Protein AF-A0A352FQX0-F1 (afdb_monomer_lite)

Foldseek 3Di:
DLVLLVVLLVVQVVPDPDAPVSNVVSVVLNVVLVCCVPPNDLLSLLVSLLVLLVVLCVVLVVLQVVADVVQQSWDDDDRDIDHNVNSVSSNVSSVVSNVVSVPRDDPPPPPDDD

Secondary structure (DSSP, 8-state):
-HHHHHHHHHHHHHH--S-HHHHHHHHHHHHHHHHHHHH--HHHHHHHHHHHHHHHHHHHHHHHHHSBGGGTTBEEETTEEE-HHHHHHHHHHHHHHHHHHHH-----------

Structure (mmCIF, N/CA/C/O backbone):
data_AF-A0A352FQX0-F1
#
_entry.id   AF-A0A352FQX0-F1
#
loop_
_atom_site.group_PDB
_atom_site.id
_atom_site.type_symbol
_atom_site.label_atom_id
_atom_site.label_alt_id
_atom_site.label_comp_id
_atom_site.label_asym_id
_atom_site.label_entity_id
_atom_site.label_seq_id
_atom_site.pdbx_PDB_ins_code
_atom_site.Cartn_x
_atom_site.Cartn_y
_atom_site.Cartn_z
_atom_site.occupancy
_atom_site.B_iso_or_equiv
_atom_site.auth_seq_id
_atom_site.auth_comp_id
_atom_site.auth_asym_id
_atom_site.auth_atom_id
_atom_site.pdbx_PDB_model_num
ATOM 1 N N . MET A 1 1 ? -9.653 8.721 8.689 1.00 54.50 1 MET A N 1
ATOM 2 C CA . MET A 1 1 ? -9.312 7.348 8.237 1.00 54.50 1 MET A CA 1
ATOM 3 C C . MET A 1 1 ? -10.083 6.971 6.991 1.00 54.50 1 MET A C 1
ATOM 5 O O . MET A 1 1 ? -9.436 6.790 5.974 1.00 54.50 1 MET A O 1
ATOM 9 N N . LEU A 1 2 ? -11.421 6.957 7.033 1.00 52.72 2 LEU A N 1
ATOM 10 C CA . LEU A 1 2 ? -12.248 6.811 5.829 1.00 52.72 2 LEU A CA 1
ATOM 11 C C . LEU A 1 2 ? -11.893 7.858 4.757 1.00 52.72 2 LEU A C 1
ATOM 13 O O . LEU A 1 2 ? -11.749 7.506 3.600 1.00 52.72 2 LEU A O 1
ATOM 17 N N . GLU A 1 3 ? -11.636 9.109 5.154 1.00 54.50 3 GLU A N 1
ATOM 18 C CA . GLU A 1 3 ? -11.226 10.181 4.229 1.00 54.50 3 GLU A CA 1
ATOM 19 C C . GLU A 1 3 ? -9.839 9.982 3.603 1.00 54.50 3 GLU A C 1
ATOM 21 O O . GLU A 1 3 ? -9.665 10.289 2.436 1.00 54.50 3 GLU A O 1
ATOM 26 N N . LEU A 1 4 ? -8.867 9.418 4.334 1.00 54.66 4 LEU A N 1
ATOM 27 C CA . LEU A 1 4 ? -7.534 9.098 3.792 1.00 54.66 4 LEU A CA 1
ATOM 28 C C . LEU A 1 4 ? -7.604 7.944 2.787 1.00 54.66 4 LEU A C 1
ATOM 30 O O . LEU A 1 4 ? -6.844 7.920 1.826 1.00 54.66 4 LEU A O 1
ATOM 34 N N . PHE A 1 5 ? -8.524 7.004 3.013 1.00 56.75 5 PHE A N 1
ATOM 35 C CA . PHE A 1 5 ? -8.741 5.870 2.125 1.00 56.75 5 PHE A CA 1
ATOM 36 C C . PHE A 1 5 ? -9.592 6.226 0.907 1.00 56.75 5 PHE A C 1
ATOM 38 O O . PHE A 1 5 ? -9.285 5.810 -0.196 1.00 56.75 5 PHE A O 1
ATOM 45 N N . LEU A 1 6 ? -10.631 7.044 1.080 1.00 55.66 6 LEU A N 1
ATOM 46 C CA . LEU A 1 6 ? -11.385 7.610 -0.036 1.00 55.66 6 LEU A CA 1
ATOM 47 C C . LEU A 1 6 ? -10.494 8.522 -0.875 1.00 55.66 6 LEU A C 1
ATOM 49 O O . LEU A 1 6 ? -10.510 8.407 -2.092 1.00 55.66 6 LEU A O 1
ATOM 53 N N . ALA A 1 7 ? -9.675 9.373 -0.250 1.00 52.47 7 ALA A N 1
ATOM 54 C CA . ALA A 1 7 ? -8.710 10.195 -0.967 1.00 52.47 7 ALA A CA 1
ATOM 55 C C . ALA A 1 7 ? -7.673 9.337 -1.705 1.00 52.47 7 ALA A C 1
ATOM 57 O O . ALA A 1 7 ? -7.361 9.657 -2.844 1.00 52.47 7 ALA A O 1
ATOM 58 N N . SER A 1 8 ? -7.187 8.229 -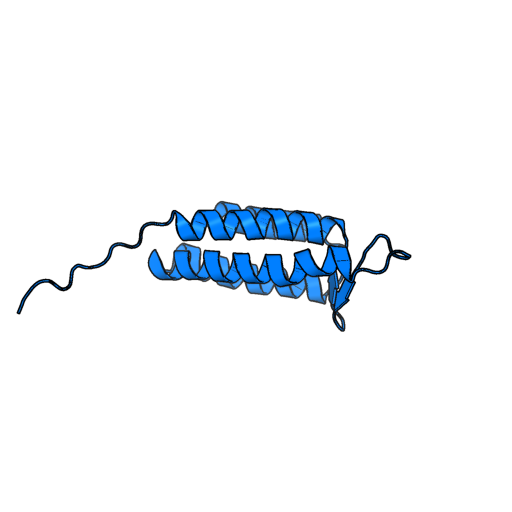1.128 1.00 53.44 8 SER A N 1
ATOM 59 C CA . SER A 1 8 ? -6.268 7.330 -1.839 1.00 53.44 8 SER A CA 1
ATOM 60 C C . SER A 1 8 ? -6.946 6.583 -2.986 1.00 53.44 8 SER A C 1
ATOM 62 O O . SER A 1 8 ? -6.418 6.594 -4.092 1.00 53.44 8 SER A O 1
ATOM 64 N N . SER A 1 9 ? -8.139 6.018 -2.777 1.00 56.06 9 SER A N 1
ATOM 65 C CA . SER A 1 9 ? -8.924 5.384 -3.840 1.00 56.06 9 SER A CA 1
ATOM 66 C C . SER A 1 9 ? -9.256 6.375 -4.959 1.00 56.06 9 SER A C 1
ATOM 68 O O . SER A 1 9 ? -9.157 6.022 -6.124 1.00 56.06 9 SER A O 1
ATOM 70 N N . VAL A 1 10 ? -9.589 7.628 -4.639 1.00 52.88 10 VAL A N 1
ATOM 71 C CA . VAL A 1 10 ? -9.870 8.676 -5.634 1.00 52.88 10 VAL A CA 1
ATOM 72 C C . VAL A 1 10 ? -8.599 9.126 -6.355 1.00 52.88 10 VAL A C 1
ATOM 74 O O . VAL A 1 10 ? -8.629 9.247 -7.572 1.00 52.88 10 VAL A O 1
ATOM 77 N N . VAL A 1 11 ? -7.473 9.321 -5.661 1.00 53.72 11 VAL A N 1
ATOM 78 C CA . VAL A 1 11 ? -6.185 9.679 -6.291 1.00 53.72 11 VAL A CA 1
ATOM 79 C C . VAL A 1 11 ? -5.710 8.571 -7.236 1.00 53.72 11 VAL A C 1
ATOM 81 O O . VAL A 1 11 ? -5.218 8.866 -8.321 1.00 53.72 11 VAL A O 1
ATOM 84 N N . LEU A 1 12 ? -5.935 7.307 -6.876 1.00 53.25 12 LEU A N 1
ATOM 85 C CA . LEU A 1 12 ? -5.579 6.151 -7.698 1.00 53.25 12 LEU A CA 1
ATOM 86 C C . LEU A 1 12 ? -6.548 5.952 -8.871 1.00 53.25 12 LEU A C 1
ATOM 88 O O . LEU A 1 12 ? -6.109 5.625 -9.964 1.00 53.25 12 LEU A O 1
ATOM 92 N N . ILE A 1 13 ? -7.844 6.231 -8.704 1.00 52.50 13 ILE A N 1
ATOM 93 C CA . ILE A 1 13 ? -8.820 6.208 -9.809 1.00 52.50 13 ILE A CA 1
ATOM 94 C 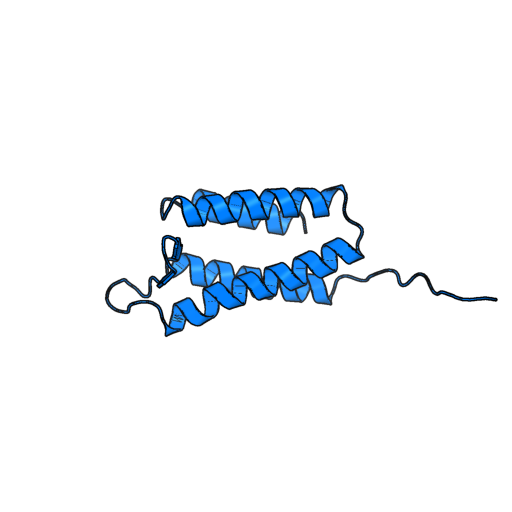C . ILE A 1 13 ? -8.585 7.365 -10.793 1.00 52.50 13 ILE A C 1
ATOM 96 O O . ILE A 1 13 ? -8.727 7.177 -11.997 1.00 52.50 13 ILE A O 1
ATOM 100 N N . VAL A 1 14 ? -8.217 8.553 -10.304 1.00 51.50 14 VAL A N 1
ATOM 101 C CA . VAL A 1 14 ? -7.967 9.737 -11.145 1.00 51.50 14 VAL A CA 1
ATOM 102 C C . VAL A 1 14 ? -6.602 9.658 -11.845 1.00 51.50 14 VAL A C 1
ATOM 104 O O . VAL A 1 14 ? -6.456 10.206 -12.934 1.00 51.50 14 VAL A O 1
ATOM 107 N N . GLY A 1 15 ? -5.626 8.941 -11.273 1.00 48.34 15 GLY A N 1
ATOM 108 C CA . GLY A 1 15 ? -4.343 8.636 -11.920 1.00 48.34 15 GLY A CA 1
ATOM 109 C C . GLY A 1 15 ? -4.373 7.448 -12.895 1.00 48.34 15 GLY A C 1
ATOM 110 O O . GLY A 1 15 ? -3.533 7.377 -13.791 1.00 48.34 15 GLY A O 1
ATOM 111 N N . ALA A 1 16 ? -5.330 6.519 -12.769 1.00 44.84 16 ALA A N 1
ATOM 112 C CA . ALA A 1 16 ? -5.267 5.229 -13.454 1.00 44.84 16 ALA A CA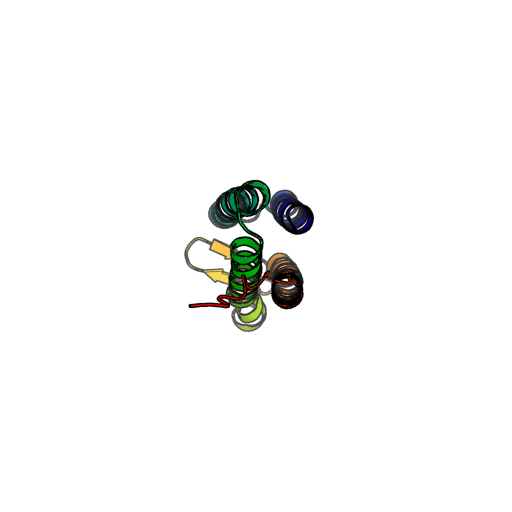 1
ATOM 113 C C . ALA A 1 16 ? -6.003 5.173 -14.806 1.00 44.84 16 ALA A C 1
ATOM 115 O O . ALA A 1 16 ? -7.169 4.789 -14.914 1.00 44.84 16 ALA A O 1
ATOM 116 N N . HIS A 1 17 ? -5.242 5.412 -15.870 1.00 53.16 17 HIS A N 1
ATOM 117 C CA . HIS A 1 17 ? -5.425 4.753 -17.172 1.00 53.16 17 HIS A CA 1
ATOM 118 C C . HIS A 1 17 ? -4.390 3.629 -17.383 1.00 53.16 17 HIS A C 1
ATOM 120 O O . HIS A 1 17 ? -4.016 3.343 -18.514 1.00 53.16 17 HIS A O 1
ATOM 126 N N . VAL A 1 18 ? -3.882 3.023 -16.304 1.00 61.00 18 VAL A N 1
ATOM 127 C CA . VAL A 1 18 ? -2.699 2.148 -16.371 1.00 61.00 18 VAL A CA 1
ATOM 128 C C . VAL A 1 18 ? -3.066 0.723 -16.776 1.00 61.00 18 VAL A C 1
ATOM 130 O O . VAL A 1 18 ? -2.612 0.242 -17.807 1.00 61.00 18 VAL A O 1
ATOM 133 N N . ASP A 1 19 ? -3.918 0.042 -16.002 1.00 74.56 19 ASP A N 1
ATOM 134 C CA . ASP A 1 19 ? -4.296 -1.344 -16.289 1.00 74.56 19 ASP A CA 1
ATOM 135 C C . ASP A 1 19 ? -5.549 -1.781 -15.492 1.00 74.56 19 ASP A C 1
ATOM 137 O O . ASP A 1 19 ? -5.831 -1.305 -14.387 1.00 74.56 19 ASP A O 1
ATOM 141 N N . ARG A 1 20 ? -6.333 -2.699 -16.075 1.00 81.19 20 ARG A N 1
ATOM 142 C CA . ARG A 1 20 ? -7.592 -3.221 -15.514 1.00 81.19 20 ARG A CA 1
ATOM 143 C C . ARG A 1 20 ? -7.403 -3.900 -14.153 1.00 81.19 20 ARG A C 1
ATOM 145 O O . ARG A 1 20 ? -8.303 -3.821 -13.315 1.00 81.19 20 ARG A O 1
ATOM 152 N N . TYR A 1 21 ? -6.285 -4.588 -13.940 1.00 82.88 21 TYR A N 1
ATOM 153 C CA . TYR A 1 21 ? -6.002 -5.343 -12.722 1.00 82.88 21 TYR A CA 1
ATOM 154 C C . TYR A 1 21 ? -5.597 -4.427 -11.570 1.00 82.88 21 TYR A C 1
ATOM 156 O O . TYR A 1 21 ? -6.111 -4.601 -10.463 1.00 82.88 21 TYR A O 1
ATOM 164 N N . HIS A 1 22 ? -4.773 -3.409 -11.830 1.00 80.56 22 HIS A N 1
ATOM 165 C CA . HIS A 1 22 ? -4.454 -2.370 -10.852 1.00 80.56 22 HIS A CA 1
ATOM 166 C C . HIS A 1 22 ? -5.720 -1.621 -10.395 1.00 80.56 22 HIS A C 1
ATOM 168 O O . HIS A 1 22 ? -5.963 -1.453 -9.198 1.00 80.56 22 HIS A O 1
ATOM 174 N N . PHE A 1 23 ? -6.598 -1.252 -11.336 1.00 79.69 23 PHE A N 1
ATOM 175 C CA . PHE A 1 23 ? -7.889 -0.635 -11.013 1.00 79.69 23 PHE A CA 1
ATOM 176 C C . PHE A 1 23 ? -8.775 -1.549 -10.153 1.00 79.69 23 PHE A C 1
ATOM 178 O O . PHE A 1 23 ? -9.334 -1.115 -9.144 1.00 79.69 23 PHE A O 1
ATOM 185 N N . LEU A 1 24 ? -8.893 -2.829 -10.528 1.00 82.62 24 LEU A N 1
ATOM 186 C CA . LEU A 1 24 ? -9.713 -3.787 -9.789 1.00 82.62 24 LEU A CA 1
ATOM 187 C C . LEU A 1 24 ? -9.206 -3.982 -8.357 1.00 82.62 24 LEU A C 1
ATOM 189 O O . LEU A 1 24 ? -10.020 -4.052 -7.434 1.00 82.62 24 LEU A O 1
ATOM 193 N N . PHE A 1 25 ? -7.884 -4.030 -8.168 1.00 83.88 25 PHE A N 1
ATOM 194 C CA . PHE A 1 25 ? -7.275 -4.100 -6.844 1.00 83.88 25 PHE A CA 1
ATOM 195 C C . PHE A 1 25 ? -7.745 -2.935 -5.967 1.00 83.88 25 PHE A C 1
ATOM 197 O O . PHE A 1 25 ? -8.275 -3.175 -4.882 1.00 83.88 25 PHE A O 1
ATOM 204 N N . HIS A 1 26 ? -7.673 -1.695 -6.462 1.00 81.19 26 HIS A N 1
ATOM 205 C CA . HIS A 1 26 ? -8.121 -0.518 -5.705 1.00 81.19 26 HIS A CA 1
ATOM 206 C C . HIS A 1 26 ? -9.607 -0.506 -5.403 1.00 81.19 26 HIS A C 1
ATOM 208 O O . HIS A 1 26 ? -9.991 -0.141 -4.293 1.00 81.19 26 HIS A O 1
ATOM 214 N N . VAL A 1 27 ? -10.454 -0.925 -6.345 1.00 81.12 27 VAL A N 1
ATOM 215 C CA . VAL A 1 27 ? -11.901 -1.008 -6.102 1.00 81.12 27 VAL A CA 1
ATOM 216 C C . VAL A 1 27 ? -12.199 -1.998 -4.979 1.00 81.12 27 VAL A C 1
ATOM 218 O O . VAL A 1 27 ? -1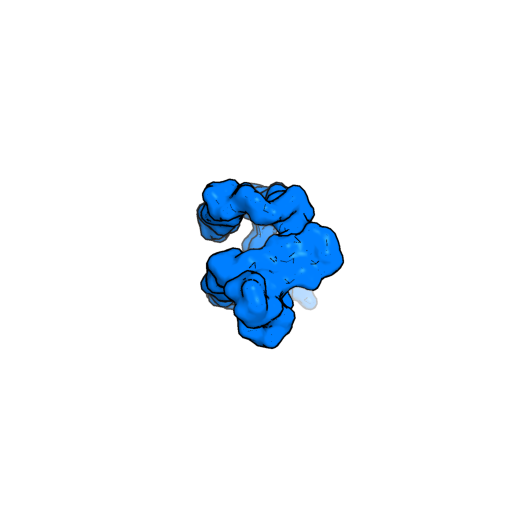2.911 -1.660 -4.033 1.00 81.12 27 VAL A O 1
ATOM 221 N N . VAL A 1 28 ? -11.632 -3.206 -5.045 1.00 83.81 28 VAL A N 1
ATOM 222 C CA . VAL A 1 28 ? -11.833 -4.233 -4.012 1.00 83.81 28 VAL A CA 1
ATOM 223 C C . VAL A 1 28 ? -11.305 -3.744 -2.663 1.00 83.81 28 VAL A C 1
ATOM 225 O O . VAL A 1 28 ? -12.009 -3.829 -1.653 1.00 83.81 28 VAL A O 1
ATOM 228 N N . TRP A 1 29 ? -10.098 -3.177 -2.644 1.00 81.94 29 TRP A N 1
ATOM 229 C CA . TRP A 1 29 ? -9.469 -2.675 -1.425 1.00 81.94 29 TRP A CA 1
ATOM 230 C C . TRP A 1 29 ? -10.255 -1.503 -0.814 1.00 81.94 29 TRP A C 1
ATOM 232 O O . TRP A 1 29 ? -10.459 -1.452 0.401 1.00 81.94 29 TRP A O 1
ATOM 242 N N . GLY A 1 30 ? -10.782 -0.607 -1.653 1.00 76.56 30 GLY A N 1
ATOM 243 C CA . GLY A 1 30 ? -11.636 0.514 -1.262 1.00 76.56 30 GLY A CA 1
ATOM 244 C C . GLY A 1 30 ? -12.977 0.074 -0.669 1.00 76.56 30 GLY A C 1
ATOM 245 O O . GLY A 1 30 ? -13.385 0.595 0.369 1.00 76.56 30 GLY A O 1
ATOM 246 N N . VAL A 1 31 ? -13.640 -0.933 -1.248 1.00 81.75 31 VAL A N 1
ATOM 247 C CA . VAL A 1 31 ? -14.889 -1.496 -0.695 1.00 81.75 31 VAL A CA 1
ATOM 248 C C . VAL A 1 31 ? -14.657 -2.103 0.691 1.00 81.75 31 VAL A C 1
ATOM 250 O O . VAL A 1 31 ? -15.434 -1.852 1.615 1.00 81.75 31 VAL A O 1
ATOM 253 N N . ILE A 1 32 ? -13.564 -2.851 0.869 1.00 82.38 32 ILE A N 1
ATOM 254 C CA . ILE A 1 32 ? -13.184 -3.415 2.173 1.00 82.38 32 ILE A CA 1
ATOM 255 C C . ILE A 1 32 ? -12.933 -2.293 3.191 1.00 82.38 32 ILE A C 1
ATOM 257 O O . ILE A 1 32 ? -13.401 -2.366 4.331 1.00 82.38 32 ILE A O 1
ATOM 261 N N . ALA A 1 33 ? -12.242 -1.230 2.779 1.00 76.56 33 ALA A N 1
ATOM 262 C CA . ALA A 1 33 ? -11.956 -0.085 3.635 1.00 76.56 33 ALA A CA 1
ATOM 263 C C . ALA A 1 33 ? -13.215 0.658 4.081 1.00 76.56 33 ALA A C 1
ATOM 265 O O . ALA A 1 33 ? -13.329 1.019 5.252 1.00 76.56 33 ALA A O 1
ATOM 266 N N . ILE A 1 34 ? -14.172 0.857 3.171 1.00 79.12 34 ILE A N 1
ATOM 267 C CA . ILE A 1 34 ? -15.490 1.417 3.486 1.00 79.12 34 ILE A CA 1
ATOM 268 C C . ILE A 1 34 ? -16.187 0.524 4.518 1.00 79.12 34 ILE A C 1
ATOM 270 O O . ILE A 1 34 ? -16.663 1.025 5.537 1.00 79.12 34 ILE A O 1
ATOM 274 N N . GLY A 1 35 ? -16.174 -0.797 4.312 1.00 78.44 35 GLY A N 1
ATOM 275 C CA . GLY A 1 35 ? -16.731 -1.767 5.254 1.00 78.44 35 GLY A CA 1
ATOM 276 C C . GLY A 1 35 ? -16.159 -1.614 6.667 1.00 78.44 35 GLY A C 1
ATOM 277 O O . GLY A 1 35 ? -16.912 -1.435 7.625 1.00 78.44 35 GLY A O 1
ATOM 278 N N . PHE A 1 36 ? -14.831 -1.596 6.811 1.00 78.88 36 PHE A N 1
ATOM 279 C CA . PHE A 1 36 ? -14.196 -1.372 8.114 1.00 78.88 36 PHE A CA 1
ATOM 280 C C . PHE A 1 36 ? -14.404 0.048 8.656 1.00 78.88 36 PHE A C 1
ATOM 282 O O . PHE A 1 36 ? -14.479 0.221 9.869 1.00 78.88 36 PHE A O 1
ATOM 289 N N . GLY A 1 37 ? -14.519 1.057 7.794 1.00 71.44 37 GLY A N 1
ATOM 290 C CA . GLY A 1 37 ? -14.726 2.449 8.189 1.00 71.44 37 GLY A CA 1
ATOM 291 C C . GLY A 1 37 ? -16.101 2.720 8.802 1.00 71.44 37 GLY A C 1
ATOM 292 O O . GLY A 1 37 ? -16.186 3.494 9.754 1.00 71.44 37 GLY A O 1
ATOM 293 N N . PHE A 1 38 ? -17.157 2.077 8.293 1.00 75.81 38 PHE A N 1
ATOM 294 C CA . PHE A 1 38 ? -18.528 2.255 8.792 1.00 75.81 38 PHE A CA 1
ATOM 295 C C . PHE A 1 38 ? -18.944 1.216 9.835 1.00 75.81 38 PHE A C 1
ATOM 297 O O . PHE A 1 38 ? -19.679 1.546 10.763 1.00 75.81 38 PHE A O 1
ATOM 304 N N . LEU A 1 39 ? -18.494 -0.033 9.691 1.00 76.56 39 LEU A N 1
ATOM 305 C CA . LEU A 1 39 ? -18.963 -1.160 10.509 1.00 76.56 39 LEU A CA 1
ATOM 306 C C . LEU A 1 39 ? -17.882 -1.711 11.449 1.00 76.56 39 LEU A C 1
ATOM 308 O O . LEU A 1 39 ? -18.180 -2.509 12.337 1.00 76.56 39 LEU A O 1
ATOM 312 N N . GLY A 1 40 ? -16.621 -1.319 11.258 1.00 72.38 40 GLY A N 1
ATOM 313 C CA . GLY A 1 40 ? -15.491 -1.860 12.001 1.00 72.38 40 GLY A CA 1
ATOM 314 C C . GLY A 1 40 ? -15.292 -1.212 13.370 1.00 72.38 40 GLY A C 1
ATOM 315 O O . GLY A 1 40 ? -15.427 -0.005 13.570 1.00 72.38 40 GLY A O 1
ATOM 316 N N . SER A 1 41 ? -14.876 -2.025 14.337 1.00 81.81 41 SER A N 1
ATOM 317 C CA . SER A 1 41 ? -14.371 -1.537 15.620 1.00 81.81 41 SER A CA 1
ATOM 318 C C . SER A 1 41 ? -13.058 -0.758 15.447 1.00 81.81 41 SER A C 1
ATOM 320 O O . SER A 1 41 ? -12.285 -1.003 14.520 1.00 81.81 41 SER A O 1
ATOM 322 N N . ARG A 1 42 ? -12.717 0.115 16.411 1.00 79.44 42 ARG A N 1
ATOM 323 C CA . ARG A 1 42 ? -11.423 0.839 16.421 1.00 79.44 42 ARG A CA 1
ATOM 324 C C . ARG A 1 42 ? -10.207 -0.091 16.302 1.00 79.44 42 ARG A C 1
ATOM 326 O O . ARG A 1 42 ? -9.180 0.307 15.764 1.00 79.44 42 ARG A O 1
ATOM 333 N N . HIS A 1 43 ? -10.318 -1.322 16.805 1.00 83.38 43 HIS A N 1
ATOM 334 C CA . HIS A 1 43 ? -9.272 -2.335 16.690 1.00 83.38 43 HIS A CA 1
ATOM 335 C C . HIS A 1 43 ? -9.157 -2.902 15.270 1.00 83.38 43 HIS A C 1
ATOM 337 O O . HIS A 1 43 ? -8.051 -2.973 14.742 1.00 83.38 43 HIS A O 1
ATOM 343 N N . GLN A 1 44 ? -10.280 -3.231 14.627 1.00 82.50 44 GLN A N 1
ATOM 344 C CA . GLN A 1 44 ? -10.285 -3.688 13.233 1.00 82.50 44 GLN A CA 1
ATOM 345 C C . GLN A 1 44 ? -9.754 -2.611 12.291 1.00 82.50 44 GLN A C 1
ATOM 347 O O . GLN A 1 44 ? -8.926 -2.900 11.437 1.00 82.50 44 GLN A O 1
ATOM 352 N N . VAL A 1 45 ? -10.154 -1.360 12.507 1.00 81.00 45 VAL A N 1
ATOM 353 C CA . VAL A 1 45 ? -9.665 -0.217 11.734 1.00 81.00 45 VAL A CA 1
ATOM 354 C C . VAL A 1 45 ? -8.151 -0.025 11.912 1.00 81.00 45 VAL A C 1
ATOM 356 O O . VAL A 1 45 ? -7.437 0.176 10.933 1.00 81.00 45 VAL A O 1
ATOM 359 N N . LYS A 1 46 ? -7.631 -0.156 13.142 1.00 85.38 46 LYS A N 1
ATOM 360 C CA . LYS A 1 46 ? -6.183 -0.132 13.401 1.00 85.38 46 LYS A CA 1
ATOM 361 C C . LYS A 1 46 ? -5.446 -1.227 12.631 1.00 85.38 46 LYS A C 1
ATOM 363 O O . LYS A 1 46 ? -4.453 -0.932 11.971 1.00 85.38 46 LYS A O 1
ATOM 368 N N . ILE A 1 47 ? -5.909 -2.474 12.738 1.00 87.88 47 ILE A N 1
ATOM 369 C CA . ILE A 1 47 ? -5.295 -3.611 12.039 1.00 87.88 47 ILE A CA 1
ATOM 370 C C . ILE A 1 47 ? -5.334 -3.374 10.532 1.00 87.88 47 ILE A C 1
ATOM 372 O O . ILE A 1 47 ? -4.318 -3.543 9.869 1.00 87.88 47 ILE A O 1
ATOM 376 N N . PHE A 1 48 ? -6.472 -2.926 10.007 1.00 85.94 48 PHE A N 1
ATOM 377 C CA . PHE A 1 48 ? -6.641 -2.649 8.589 1.00 85.94 48 PHE A CA 1
ATOM 378 C C . PHE A 1 48 ? -5.644 -1.604 8.075 1.00 85.94 48 PHE A C 1
ATOM 380 O O . PHE A 1 48 ? -5.026 -1.819 7.034 1.00 85.94 48 PHE A O 1
ATOM 387 N N . CYS A 1 49 ? -5.429 -0.514 8.817 1.00 86.31 49 CYS A N 1
ATOM 388 C CA . CYS A 1 49 ? -4.422 0.490 8.473 1.00 86.31 49 CYS A CA 1
ATOM 389 C C . CYS A 1 49 ? -3.004 -0.087 8.482 1.00 86.31 49 CYS A C 1
ATOM 391 O O . CYS A 1 49 ? -2.248 0.156 7.548 1.00 86.31 49 CYS A O 1
ATOM 393 N N . LEU A 1 50 ? -2.648 -0.885 9.492 1.00 89.38 50 LEU A N 1
ATOM 394 C CA . LEU A 1 50 ? -1.322 -1.503 9.551 1.00 89.38 50 LEU A CA 1
ATOM 395 C C . LEU A 1 50 ? -1.098 -2.473 8.385 1.00 89.38 50 LEU A C 1
ATOM 397 O O . LEU A 1 50 ? -0.088 -2.381 7.696 1.00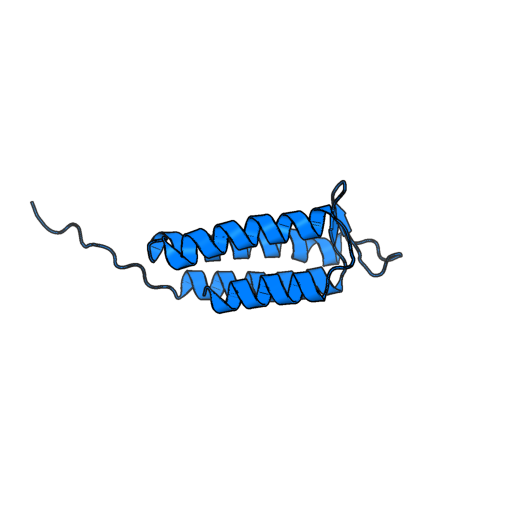 89.38 50 LEU A O 1
ATOM 401 N N . VAL A 1 51 ? -2.058 -3.364 8.130 1.00 90.75 51 VAL A N 1
ATOM 402 C CA . VAL A 1 51 ? -1.979 -4.346 7.039 1.00 90.75 51 VAL A CA 1
ATOM 403 C C . VAL A 1 51 ? -1.923 -3.646 5.686 1.00 90.75 51 VAL A C 1
ATOM 405 O O . VAL A 1 51 ? -1.043 -3.946 4.888 1.00 90.75 51 VAL A O 1
ATOM 408 N N . SER A 1 52 ? -2.806 -2.677 5.440 1.00 86.94 52 SER A N 1
ATOM 409 C CA . SER A 1 52 ? -2.807 -1.917 4.185 1.00 86.94 52 SER A CA 1
ATOM 410 C C . SER A 1 52 ? -1.510 -1.133 3.995 1.00 86.94 52 SER A C 1
ATOM 412 O O . SER A 1 52 ? -0.976 -1.095 2.892 1.00 86.94 52 SER A O 1
ATOM 414 N N . GLY A 1 53 ? -0.973 -0.555 5.073 1.00 87.31 53 GLY A N 1
ATOM 415 C CA . GLY A 1 53 ? 0.310 0.133 5.048 1.00 87.31 53 GLY A CA 1
ATOM 416 C C . GLY A 1 53 ? 1.458 -0.783 4.628 1.00 87.31 53 GLY A C 1
ATOM 417 O O . GLY A 1 53 ? 2.243 -0.427 3.753 1.00 87.31 53 GLY A O 1
ATOM 418 N N . VAL A 1 54 ? 1.514 -1.993 5.194 1.00 93.25 54 VAL A N 1
ATOM 419 C CA . VAL A 1 54 ? 2.500 -3.014 4.811 1.00 93.25 54 VAL A CA 1
ATOM 420 C C . VAL A 1 54 ? 2.315 -3.441 3.356 1.00 93.25 54 VAL A C 1
ATOM 422 O O . VAL A 1 54 ? 3.294 -3.496 2.621 1.00 93.25 54 VAL A O 1
ATOM 425 N N . VAL A 1 55 ? 1.081 -3.712 2.924 1.00 90.31 55 VAL A N 1
ATOM 426 C CA . VAL A 1 55 ? 0.784 -4.133 1.547 1.00 90.31 55 VAL A CA 1
ATOM 427 C C . VAL A 1 55 ? 1.258 -3.087 0.540 1.00 90.31 55 VAL A C 1
ATOM 429 O O . VAL A 1 55 ? 1.978 -3.434 -0.390 1.00 90.31 55 VAL A O 1
ATOM 432 N N . TYR A 1 56 ? 0.936 -1.808 0.753 1.00 87.25 56 TYR A N 1
ATOM 433 C CA . TYR A 1 56 ? 1.395 -0.741 -0.136 1.00 87.25 56 TYR A CA 1
ATOM 434 C C . TYR A 1 56 ? 2.917 -0.626 -0.190 1.00 87.25 56 TYR A C 1
ATOM 436 O O . TYR A 1 56 ? 3.456 -0.509 -1.284 1.00 87.25 56 TYR A O 1
ATOM 444 N N . LEU A 1 57 ? 3.616 -0.747 0.942 1.00 90.44 57 LEU A N 1
ATOM 445 C CA . LEU A 1 57 ? 5.083 -0.717 0.960 1.00 90.44 57 LEU A CA 1
ATOM 446 C C . LEU A 1 57 ? 5.714 -1.944 0.284 1.00 90.44 57 LEU A C 1
ATOM 448 O O . LEU A 1 57 ? 6.754 -1.814 -0.356 1.00 90.44 57 LEU A O 1
ATOM 452 N N . ILE A 1 58 ? 5.103 -3.126 0.405 1.00 91.81 58 ILE A N 1
ATOM 453 C CA . ILE A 1 58 ? 5.593 -4.353 -0.243 1.00 91.81 58 ILE A CA 1
ATOM 454 C C . ILE A 1 58 ? 5.513 -4.250 -1.765 1.00 91.81 58 ILE A C 1
ATOM 456 O O . ILE A 1 58 ? 6.376 -4.800 -2.438 1.00 91.81 58 ILE A O 1
ATOM 460 N N . PHE A 1 59 ? 4.508 -3.570 -2.312 1.00 86.31 59 PHE A N 1
ATOM 461 C CA . PHE A 1 59 ? 4.411 -3.376 -3.757 1.00 86.31 59 PHE A CA 1
ATOM 462 C C . PHE A 1 59 ? 5.249 -2.190 -4.240 1.00 86.31 59 PHE A C 1
ATOM 464 O O . PHE A 1 59 ? 5.926 -2.296 -5.255 1.00 86.31 59 PHE A O 1
ATOM 471 N N . SER A 1 60 ? 5.279 -1.090 -3.492 1.00 88.31 60 SER A N 1
ATOM 472 C CA . SER A 1 60 ? 5.922 0.133 -3.965 1.00 88.31 60 SER A CA 1
ATOM 473 C C . SER A 1 60 ? 7.439 0.148 -3.807 1.00 88.31 60 SER A C 1
ATOM 475 O O . SER A 1 60 ? 8.158 0.610 -4.690 1.00 88.31 60 SER A O 1
ATOM 477 N N . VAL A 1 61 ? 7.959 -0.362 -2.684 1.00 90.25 61 VAL A N 1
ATOM 478 C CA . VAL A 1 61 ? 9.399 -0.314 -2.403 1.00 90.25 61 VAL A CA 1
ATOM 479 C C . VAL A 1 61 ? 10.177 -1.146 -3.419 1.00 90.25 61 VAL A C 1
ATOM 481 O O . VAL A 1 61 ? 11.137 -0.616 -3.976 1.00 90.25 61 VAL A O 1
ATOM 484 N N . PRO A 1 62 ? 9.796 -2.401 -3.726 1.00 90.31 62 PRO A N 1
ATOM 485 C CA . PRO A 1 62 ? 10.490 -3.159 -4.751 1.00 90.31 62 PRO A CA 1
ATOM 486 C C . PRO A 1 62 ? 10.301 -2.575 -6.150 1.00 90.31 62 PRO A C 1
ATOM 488 O O . PRO A 1 62 ? 11.233 -2.710 -6.929 1.00 90.31 62 PRO A O 1
ATOM 491 N N . GLY A 1 63 ? 9.200 -1.877 -6.460 1.00 85.62 63 GLY A N 1
ATOM 492 C CA . GLY A 1 63 ? 9.023 -1.180 -7.744 1.00 85.62 63 GLY A CA 1
ATOM 493 C C . GLY A 1 63 ? 10.180 -0.227 -8.069 1.00 85.62 63 GLY A C 1
ATOM 494 O O . GLY A 1 63 ? 10.752 -0.278 -9.157 1.00 85.62 63 GLY A O 1
ATOM 495 N N . PHE A 1 64 ? 10.692 0.501 -7.070 1.00 86.31 64 PHE A N 1
ATOM 496 C CA . PHE A 1 64 ? 11.867 1.366 -7.242 1.00 86.31 64 PHE A CA 1
ATOM 497 C C . PHE A 1 64 ? 13.168 0.636 -7.609 1.00 86.31 64 PHE A C 1
ATOM 499 O O . PHE A 1 64 ? 14.044 1.226 -8.246 1.00 86.31 64 PHE A O 1
ATOM 506 N N . PHE A 1 65 ? 13.323 -0.622 -7.190 1.00 87.81 65 PHE A N 1
ATOM 507 C CA . PHE A 1 65 ? 14.564 -1.387 -7.369 1.00 87.81 65 PHE A CA 1
ATOM 508 C C . PHE A 1 65 ? 14.474 -2.424 -8.494 1.00 87.81 65 PHE A C 1
ATOM 510 O O . PHE A 1 65 ? 15.466 -2.673 -9.177 1.00 87.81 65 PHE A O 1
ATOM 517 N N . LEU A 1 66 ? 13.301 -3.030 -8.666 1.00 88.69 66 LEU A N 1
ATOM 518 C CA . LEU A 1 66 ? 13.002 -4.112 -9.602 1.00 88.69 66 LEU A CA 1
ATOM 519 C C . LEU A 1 66 ? 12.289 -3.618 -10.865 1.00 88.69 66 LEU A C 1
ATOM 521 O O . LEU A 1 66 ? 12.208 -4.371 -11.834 1.00 88.69 66 LEU A O 1
ATOM 525 N N . GLY A 1 67 ? 11.789 -2.380 -10.867 1.00 86.69 67 GLY A N 1
ATOM 526 C CA . GLY A 1 67 ? 11.189 -1.752 -12.036 1.00 86.69 67 GLY A CA 1
ATOM 527 C C . GLY A 1 67 ? 12.190 -1.573 -13.176 1.00 86.69 67 GLY A C 1
ATOM 528 O O . GLY A 1 67 ? 13.369 -1.248 -12.959 1.00 86.69 67 GLY A O 1
ATOM 529 N N . ASP A 1 68 ? 11.707 -1.765 -14.403 1.00 86.06 68 ASP A N 1
ATOM 530 C CA . ASP A 1 68 ? 12.523 -1.757 -15.612 1.00 86.06 68 ASP A CA 1
ATOM 531 C C . ASP A 1 68 ? 13.049 -0.333 -15.894 1.00 86.06 68 ASP A C 1
ATOM 533 O O . ASP A 1 68 ? 12.260 0.582 -16.157 1.00 86.06 68 ASP A O 1
ATOM 537 N N . PRO A 1 69 ? 14.377 -0.098 -15.860 1.00 84.44 69 PRO A N 1
ATOM 538 C CA . PRO A 1 69 ? 14.939 1.213 -16.170 1.00 84.44 69 PRO A CA 1
ATOM 539 C C . PRO A 1 69 ? 14.600 1.710 -17.583 1.00 84.44 69 PRO A C 1
ATOM 541 O O . PRO A 1 69 ? 14.552 2.921 -17.789 1.00 84.44 69 PRO A O 1
ATOM 544 N N . ALA A 1 70 ? 14.360 0.812 -18.544 1.00 87.75 70 ALA A N 1
ATOM 545 C CA . ALA A 1 70 ? 13.964 1.166 -19.906 1.00 87.75 70 ALA A CA 1
ATOM 546 C C . ALA A 1 70 ? 12.503 1.640 -19.997 1.00 87.75 70 ALA A C 1
ATOM 548 O O . ALA A 1 70 ? 12.135 2.303 -20.965 1.00 87.75 70 ALA A O 1
ATOM 549 N N . MET A 1 71 ? 11.687 1.346 -18.981 1.00 83.00 71 MET A N 1
ATOM 550 C CA . MET A 1 71 ? 10.277 1.730 -18.889 1.00 83.00 71 MET A CA 1
ATOM 551 C C . MET A 1 71 ? 10.031 2.703 -17.735 1.00 83.00 71 MET A C 1
ATOM 553 O O . MET A 1 71 ? 9.044 2.587 -17.024 1.00 83.00 71 MET A O 1
ATOM 557 N N . ASN A 1 72 ? 10.948 3.644 -17.499 1.00 84.38 72 ASN A N 1
ATOM 558 C CA . ASN A 1 72 ? 10.811 4.631 -16.422 1.00 84.38 72 ASN A CA 1
ATOM 559 C C . ASN A 1 72 ? 10.585 4.004 -15.027 1.00 84.38 72 ASN A C 1
ATOM 561 O O . ASN A 1 72 ? 9.908 4.590 -14.191 1.00 84.38 72 ASN A O 1
ATOM 565 N N . ARG A 1 73 ? 11.185 2.833 -14.764 1.00 85.12 73 ARG A N 1
ATOM 566 C CA . ARG A 1 73 ? 11.024 2.053 -13.523 1.00 85.12 73 ARG A CA 1
ATOM 567 C C . ARG A 1 73 ? 9.632 1.467 -13.307 1.00 85.12 73 ARG A C 1
ATOM 569 O O . ARG A 1 73 ? 9.301 1.116 -12.184 1.00 85.12 73 ARG A O 1
ATOM 576 N N . ASP A 1 74 ? 8.864 1.278 -14.368 1.00 86.69 74 ASP A N 1
ATOM 577 C CA . ASP A 1 74 ? 7.618 0.530 -14.285 1.00 86.69 74 ASP A CA 1
ATOM 578 C C . ASP A 1 74 ? 7.871 -0.934 -13.906 1.00 86.69 74 ASP A C 1
ATOM 580 O O . ASP A 1 74 ? 8.818 -1.575 -14.381 1.00 86.69 74 ASP A O 1
ATOM 584 N N . TRP A 1 75 ? 6.998 -1.481 -13.063 1.00 87.25 75 TRP A N 1
ATOM 585 C CA . TRP A 1 75 ? 7.098 -2.848 -12.575 1.00 87.25 75 TRP A CA 1
ATOM 586 C C . TRP A 1 75 ? 5.870 -3.674 -12.965 1.00 87.25 75 TRP A C 1
ATOM 588 O O . TRP A 1 75 ? 4.733 -3.359 -12.616 1.00 87.25 75 TRP A O 1
ATOM 598 N N . GLN A 1 76 ? 6.112 -4.754 -13.710 1.00 87.06 76 GLN A N 1
ATOM 599 C CA . GLN A 1 76 ? 5.088 -5.714 -14.121 1.00 87.06 76 GLN A CA 1
ATOM 600 C C . GLN A 1 76 ? 5.082 -6.902 -13.158 1.00 87.06 76 GLN A C 1
ATOM 602 O O . GLN A 1 76 ? 6.044 -7.672 -13.093 1.00 87.06 76 GLN A O 1
ATOM 607 N N . ILE A 1 77 ? 3.983 -7.081 -12.429 1.00 83.62 77 ILE A N 1
ATOM 608 C CA . ILE A 1 77 ? 3.761 -8.222 -11.539 1.00 83.62 77 ILE A CA 1
ATOM 609 C C . ILE A 1 77 ? 2.648 -9.081 -12.136 1.00 83.62 77 ILE A C 1
ATOM 611 O O . ILE A 1 77 ? 1.458 -8.884 -11.880 1.00 83.62 77 ILE A O 1
ATOM 615 N N . GLY A 1 78 ? 3.031 -10.056 -12.963 1.00 84.88 78 GLY A N 1
ATOM 616 C CA . GLY A 1 78 ? 2.058 -10.832 -13.730 1.00 84.88 78 GLY A CA 1
ATOM 617 C C . GLY A 1 78 ? 1.257 -9.905 -14.655 1.00 84.88 78 GLY A C 1
ATOM 618 O O . GLY A 1 78 ? 1.874 -9.197 -15.445 1.00 84.88 78 GLY A O 1
ATOM 619 N N . PRO A 1 79 ? -0.088 -9.889 -14.589 1.00 83.25 79 PRO A N 1
ATOM 620 C CA . PRO A 1 79 ? -0.894 -9.000 -15.419 1.00 83.25 79 PRO A CA 1
ATOM 621 C C . PRO A 1 79 ? -1.041 -7.580 -14.842 1.00 83.25 79 PRO A C 1
ATOM 623 O O . PRO A 1 79 ? -1.705 -6.759 -15.464 1.00 83.25 79 PRO A O 1
ATOM 626 N N . MET A 1 80 ? -0.497 -7.311 -13.650 1.00 82.50 80 MET A N 1
ATOM 627 C CA . MET A 1 80 ? -0.607 -6.019 -12.977 1.00 82.50 80 MET A CA 1
ATOM 628 C C . MET A 1 80 ? 0.578 -5.125 -13.335 1.00 82.50 80 MET A C 1
ATOM 630 O O . MET A 1 80 ? 1.730 -5.509 -13.128 1.00 82.50 80 MET A O 1
ATOM 634 N N . HIS A 1 81 ? 0.281 -3.916 -13.800 1.00 85.88 81 HIS A N 1
ATOM 635 C CA . HIS A 1 81 ? 1.277 -2.890 -14.104 1.00 85.88 81 HIS A CA 1
ATOM 636 C C . HIS A 1 81 ? 1.284 -1.845 -12.988 1.00 85.88 81 HIS A C 1
ATOM 638 O O . HIS A 1 81 ? 0.248 -1.263 -12.664 1.00 85.88 81 HIS A O 1
ATOM 644 N N . LEU A 1 82 ? 2.445 -1.621 -12.375 1.00 84.75 82 LEU A N 1
ATOM 645 C CA . LEU A 1 82 ? 2.690 -0.513 -11.455 1.00 84.75 82 LEU A CA 1
ATOM 646 C C . LEU A 1 82 ? 3.611 0.497 -12.131 1.00 84.75 82 LEU A C 1
ATOM 648 O O . LEU A 1 82 ? 4.721 0.137 -12.530 1.00 84.75 82 LEU A O 1
ATOM 652 N N . MET A 1 83 ? 3.154 1.739 -12.293 1.00 85.31 83 MET A N 1
ATOM 653 C CA . MET A 1 83 ? 4.022 2.794 -12.804 1.00 85.31 83 MET A CA 1
ATOM 654 C C . MET A 1 83 ? 4.822 3.426 -11.671 1.00 85.31 83 MET A C 1
ATOM 656 O O . MET A 1 83 ? 4.372 3.499 -10.527 1.00 85.31 83 MET A O 1
ATOM 660 N N . PHE A 1 84 ? 5.959 4.020 -12.005 1.00 84.31 84 PHE A N 1
ATOM 661 C CA . PHE A 1 84 ? 6.773 4.730 -11.017 1.00 84.31 84 PHE A CA 1
ATOM 662 C C . PHE A 1 84 ? 6.027 5.836 -10.224 1.00 84.31 84 PHE A C 1
ATOM 664 O O . PHE A 1 84 ? 6.225 5.933 -9.009 1.00 84.31 84 PHE A O 1
ATOM 671 N N . PRO A 1 85 ? 5.138 6.665 -10.822 1.00 83.12 85 PRO A N 1
ATOM 672 C CA . PRO A 1 85 ? 4.298 7.584 -10.049 1.00 83.12 85 PRO A CA 1
ATOM 673 C C . PRO A 1 85 ? 3.386 6.872 -9.042 1.00 83.12 85 PRO A C 1
ATOM 675 O O . PRO A 1 85 ? 3.164 7.393 -7.945 1.00 83.12 85 PRO A O 1
ATOM 678 N N . ASP A 1 86 ? 2.897 5.679 -9.385 1.00 81.06 86 ASP A N 1
ATOM 679 C CA . ASP A 1 86 ? 2.094 4.867 -8.479 1.00 81.06 86 ASP A CA 1
ATOM 680 C C . ASP A 1 86 ? 2.959 4.406 -7.308 1.00 81.06 86 ASP A C 1
ATOM 682 O O . ASP A 1 86 ? 2.544 4.569 -6.164 1.00 81.06 86 ASP A O 1
ATOM 686 N N . ASP A 1 87 ? 4.177 3.921 -7.545 1.00 86.56 87 ASP A N 1
ATOM 687 C CA . ASP A 1 87 ? 5.088 3.497 -6.475 1.00 86.56 87 ASP A CA 1
ATOM 688 C C . ASP A 1 87 ? 5.370 4.629 -5.472 1.00 86.56 87 ASP A C 1
ATOM 690 O O . ASP A 1 87 ? 5.379 4.422 -4.253 1.00 86.56 87 ASP A O 1
ATOM 694 N N . ILE A 1 88 ? 5.517 5.870 -5.943 1.00 86.56 88 ILE A N 1
ATOM 695 C CA . ILE A 1 88 ? 5.666 7.038 -5.060 1.00 86.56 88 ILE A CA 1
ATOM 696 C C . ILE A 1 88 ? 4.427 7.214 -4.179 1.00 86.56 88 ILE A C 1
ATOM 698 O O . ILE A 1 88 ? 4.544 7.315 -2.951 1.00 86.56 88 ILE A O 1
ATOM 702 N N . LEU A 1 89 ? 3.241 7.239 -4.787 1.00 84.25 89 LEU A N 1
ATOM 703 C CA . LEU A 1 89 ? 1.989 7.441 -4.062 1.00 84.25 89 LEU A CA 1
ATOM 704 C C . LEU A 1 89 ? 1.732 6.314 -3.060 1.00 84.25 89 LEU A C 1
ATOM 706 O O . LEU A 1 89 ? 1.427 6.586 -1.897 1.00 84.25 89 LEU A O 1
ATOM 710 N N . HIS A 1 90 ? 1.920 5.062 -3.470 1.00 86.75 90 HIS A N 1
ATOM 711 C CA . HIS A 1 90 ? 1.775 3.891 -2.611 1.00 86.75 90 HIS A CA 1
ATOM 712 C C . HIS A 1 90 ? 2.773 3.912 -1.453 1.00 86.75 90 HIS A C 1
ATOM 714 O O . HIS A 1 90 ? 2.398 3.591 -0.328 1.00 86.75 90 HIS A O 1
ATOM 720 N N . THR A 1 91 ? 4.004 4.379 -1.666 1.00 89.88 91 THR A N 1
ATOM 721 C CA . THR A 1 91 ? 4.987 4.513 -0.581 1.00 89.88 91 THR A CA 1
ATOM 722 C C . THR A 1 91 ? 4.544 5.538 0.462 1.00 89.88 91 THR A C 1
ATOM 724 O O . THR A 1 91 ? 4.558 5.251 1.662 1.00 89.88 91 THR A O 1
ATOM 727 N N . ILE A 1 92 ? 4.106 6.722 0.021 1.00 87.75 92 ILE A N 1
ATOM 728 C CA . ILE A 1 92 ? 3.643 7.796 0.916 1.00 87.75 92 ILE A CA 1
ATOM 729 C C . ILE A 1 92 ? 2.396 7.350 1.687 1.00 87.75 92 ILE A C 1
ATOM 731 O O . ILE A 1 92 ? 2.320 7.502 2.910 1.00 87.75 92 ILE A O 1
ATOM 735 N N . LEU A 1 93 ? 1.426 6.763 0.985 1.00 84.38 93 LEU A N 1
ATOM 736 C CA . LEU A 1 93 ? 0.194 6.256 1.580 1.00 84.38 93 LEU A CA 1
ATOM 737 C C . LEU A 1 93 ? 0.462 5.094 2.535 1.00 84.38 93 LEU A C 1
ATOM 739 O O . LEU A 1 93 ? -0.106 5.058 3.625 1.00 84.38 93 LEU A O 1
ATOM 743 N N . GLY A 1 94 ? 1.344 4.171 2.154 1.00 86.75 94 GLY A N 1
ATOM 744 C CA . GLY A 1 94 ? 1.736 3.026 2.962 1.00 86.75 94 GLY A CA 1
ATOM 745 C C . GLY A 1 94 ? 2.333 3.464 4.294 1.00 86.75 94 GLY A C 1
ATOM 746 O O . GLY A 1 94 ? 1.841 3.079 5.357 1.00 86.75 94 GLY A O 1
ATOM 747 N N . ALA A 1 95 ? 3.317 4.366 4.248 1.00 90.25 95 ALA A N 1
ATOM 748 C CA . ALA A 1 95 ? 3.907 4.962 5.443 1.00 90.25 95 ALA A CA 1
ATOM 749 C C . ALA A 1 95 ? 2.860 5.701 6.300 1.00 90.25 95 ALA A C 1
ATOM 751 O O . ALA A 1 95 ? 2.793 5.496 7.515 1.00 90.25 95 ALA A O 1
ATOM 752 N N . GLY A 1 96 ? 1.993 6.506 5.677 1.00 87.56 96 GLY A N 1
ATOM 753 C CA . GLY A 1 96 ? 0.919 7.217 6.370 1.00 87.56 96 GLY A CA 1
ATOM 754 C C . GLY A 1 96 ? -0.058 6.282 7.091 1.00 87.56 96 GLY A C 1
ATOM 755 O O . GLY A 1 96 ? -0.409 6.525 8.246 1.00 87.56 96 GLY A O 1
ATOM 756 N N . LEU A 1 97 ? -0.460 5.177 6.456 1.00 85.94 97 LEU A N 1
ATOM 757 C CA . LEU A 1 97 ? -1.360 4.186 7.050 1.00 85.94 97 LEU A CA 1
ATOM 758 C C . LEU A 1 97 ? -0.715 3.449 8.230 1.00 85.94 97 LEU A C 1
ATOM 760 O O . LEU A 1 97 ? -1.389 3.241 9.243 1.00 85.94 97 LEU A O 1
ATOM 764 N N . ILE A 1 98 ? 0.582 3.126 8.155 1.00 89.50 98 ILE A N 1
ATOM 765 C CA . ILE A 1 98 ? 1.324 2.569 9.297 1.00 89.50 98 ILE A CA 1
ATOM 766 C C . ILE A 1 98 ? 1.286 3.538 10.479 1.00 89.50 98 ILE A C 1
ATOM 768 O O . ILE A 1 98 ? 0.882 3.152 11.577 1.00 89.50 98 ILE A O 1
ATOM 772 N N . VAL A 1 99 ? 1.639 4.807 10.252 1.00 89.06 99 VAL A N 1
ATOM 773 C CA . VAL A 1 99 ? 1.644 5.839 11.300 1.00 89.06 99 VAL A CA 1
ATOM 774 C C . VAL A 1 99 ? 0.254 5.988 11.923 1.00 89.06 99 VAL A C 1
ATOM 776 O O . VAL A 1 99 ? 0.113 5.954 13.148 1.00 89.06 99 VAL A O 1
ATOM 779 N N . VAL A 1 100 ? -0.794 6.074 11.101 1.00 83.94 100 VAL A N 1
ATOM 780 C CA . VAL A 1 100 ? -2.184 6.157 11.572 1.00 83.94 100 VAL A CA 1
ATOM 781 C C . VAL A 1 100 ? -2.571 4.924 12.394 1.00 83.94 100 VAL A C 1
ATOM 783 O O . VAL A 1 100 ? -3.164 5.060 13.468 1.00 83.94 100 VAL A O 1
ATOM 786 N N . GLY A 1 101 ? -2.215 3.722 11.939 1.00 84.44 101 GLY A N 1
ATOM 787 C CA . GLY A 1 101 ? -2.453 2.478 12.669 1.00 84.44 101 GL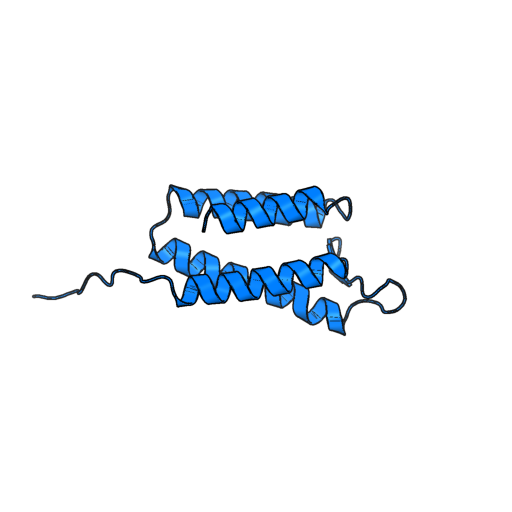Y A CA 1
ATOM 788 C C . GLY A 1 101 ? -1.741 2.449 14.026 1.00 84.44 101 GLY A C 1
ATOM 789 O O . GLY A 1 101 ? -2.345 2.087 15.038 1.00 84.44 101 GLY A O 1
ATOM 790 N N . MET A 1 102 ? -0.484 2.891 14.087 1.00 87.75 102 MET A N 1
ATOM 791 C CA . MET A 1 102 ? 0.299 2.942 15.327 1.00 87.75 102 MET A CA 1
ATOM 792 C C . MET A 1 102 ? -0.288 3.927 16.346 1.00 87.75 102 MET A C 1
ATOM 794 O O . MET A 1 102 ? -0.408 3.584 17.524 1.00 87.75 102 MET A O 1
ATOM 798 N N . VAL A 1 103 ? -0.708 5.113 15.897 1.00 86.69 103 VAL A N 1
ATOM 799 C CA . VAL A 1 103 ? -1.264 6.173 16.760 1.00 86.69 103 VAL A CA 1
ATOM 800 C C . VAL A 1 103 ? -2.716 5.886 17.175 1.00 86.69 103 VAL A C 1
ATOM 802 O O . VAL A 1 103 ? -3.194 6.400 18.191 1.00 86.69 103 VAL A O 1
ATOM 805 N N . THR A 1 104 ? -3.432 5.023 16.447 1.00 81.75 104 THR A N 1
ATOM 806 C CA . THR A 1 104 ? -4.810 4.648 16.790 1.00 81.75 104 THR A CA 1
ATOM 807 C C . THR A 1 104 ? -4.859 3.907 18.132 1.00 81.75 104 THR A C 1
ATOM 809 O O . THR A 1 104 ? -4.390 2.772 18.280 1.00 81.75 104 THR A O 1
ATOM 812 N N . LYS A 1 105 ? -5.481 4.547 19.130 1.00 77.62 105 LYS A N 1
ATOM 813 C CA . LYS A 1 105 ? -5.710 3.965 20.457 1.00 77.62 105 LYS A CA 1
ATOM 814 C C . LYS A 1 105 ? -6.850 2.953 20.402 1.00 77.62 105 LYS A C 1
ATOM 816 O O . LYS A 1 105 ? -7.997 3.289 20.105 1.00 77.62 105 LYS A O 1
ATOM 821 N N . THR A 1 106 ? -6.545 1.711 20.748 1.00 71.12 106 THR A N 1
ATOM 822 C CA . THR A 1 106 ? -7.553 0.682 20.998 1.00 71.12 106 THR A CA 1
ATOM 823 C C . THR A 1 106 ? -7.933 0.739 22.467 1.00 71.12 106 THR A C 1
ATOM 825 O O . THR A 1 106 ? -7.056 0.634 23.321 1.00 71.12 106 THR A O 1
ATOM 828 N N . ASN A 1 107 ? -9.221 0.901 22.778 1.00 58.94 107 ASN A N 1
ATOM 829 C CA . ASN A 1 107 ? -9.689 0.702 24.146 1.00 58.94 107 ASN A CA 1
ATOM 830 C C . ASN A 1 107 ? -9.455 -0.768 24.499 1.00 58.94 107 ASN A C 1
ATOM 832 O O . ASN A 1 107 ? -10.206 -1.639 24.062 1.00 58.94 107 ASN A O 1
ATOM 836 N N . SER A 1 108 ? -8.393 -1.044 25.255 1.00 53.53 108 SER A N 1
ATOM 837 C CA . SER A 1 108 ? -8.270 -2.310 25.959 1.00 53.53 108 SER A CA 1
ATOM 838 C C . SER A 1 108 ? -9.404 -2.323 26.972 1.00 53.53 108 SER A C 1
ATOM 840 O O . SER A 1 108 ? -9.407 -1.530 27.915 1.00 53.53 108 SER A O 1
ATOM 842 N N . LYS A 1 109 ? -10.424 -3.157 26.749 1.00 53.22 109 LYS A N 1
ATOM 843 C CA . LYS A 1 109 ? -11.363 -3.481 27.817 1.00 53.22 109 LYS A CA 1
ATOM 844 C C . LYS A 1 109 ? -10.519 -4.210 28.853 1.00 53.22 109 LYS A C 1
ATOM 846 O O . LYS A 1 109 ? -10.189 -5.376 28.656 1.00 53.22 109 LYS A O 1
ATOM 851 N N . ASN A 1 110 ? -10.101 -3.482 29.883 1.00 51.78 110 ASN A N 1
ATOM 852 C CA . ASN A 1 110 ? -9.387 -4.027 31.022 1.00 51.78 110 ASN A CA 1
ATOM 853 C C . ASN A 1 110 ? -10.235 -5.207 31.522 1.00 51.78 110 ASN A C 1
ATOM 855 O O . ASN A 1 110 ? -11.340 -4.997 32.027 1.00 51.78 110 ASN A O 1
ATOM 859 N N . ARG A 1 111 ? -9.790 -6.449 31.288 1.00 56.12 111 ARG A N 1
ATOM 860 C CA . ARG A 1 111 ? -10.360 -7.634 31.939 1.00 56.12 111 ARG A CA 1
ATOM 861 C C . ARG A 1 111 ? -9.891 -7.587 33.389 1.00 56.12 111 ARG A C 1
ATOM 863 O O . ARG A 1 111 ? -8.971 -8.292 33.776 1.00 56.12 111 ARG A O 1
ATOM 870 N N . GLY A 1 112 ? -10.480 -6.673 34.149 1.00 64.00 112 GLY A N 1
ATOM 871 C CA . GLY A 1 112 ? -10.439 -6.688 35.596 1.00 64.00 112 GLY A CA 1
ATOM 872 C C . GLY A 1 112 ? -11.644 -7.467 36.109 1.00 64.00 112 GLY A C 1
ATOM 873 O O . GLY A 1 112 ? -12.775 -7.097 35.797 1.00 64.00 112 GLY A O 1
ATOM 874 N N . ASN A 1 113 ? -11.343 -8.481 36.923 1.00 61.53 113 ASN A N 1
ATOM 875 C CA . ASN A 1 113 ? -12.152 -9.042 38.013 1.00 61.53 113 ASN A CA 1
ATOM 876 C C . ASN A 1 113 ? -12.987 -10.297 37.698 1.00 61.53 113 ASN A C 1
ATOM 878 O O . ASN A 1 113 ? -14.122 -10.204 37.232 1.00 61.53 113 ASN A O 1
ATOM 882 N N . ALA A 1 114 ? -12.435 -11.455 38.074 1.00 50.62 114 ALA A N 1
ATOM 883 C CA . ALA A 1 114 ? -13.019 -12.344 39.086 1.00 50.62 114 ALA A CA 1
ATOM 884 C C . ALA A 1 114 ? -11.883 -13.117 39.771 1.00 50.62 114 ALA A C 1
ATOM 886 O O . ALA A 1 114 ? -11.058 -13.696 39.028 1.00 50.62 114 ALA A O 1
#

pLDDT: mean 77.42, std 13.31, range [44.84, 93.25]

Sequence (114 aa):
MLELFLASSVVLIVGAHVDRYHFLFHVVWGVIAIGFGFLGSRHQVKIFCLVSGVVYLIFSVPGFFLGDPAMNRDWQIGPMHLMFPDDILHTILGAGLIVVGMVTKTNSKNRGNA

Radius of gyration: 16.24 Å; chains: 1; bounding box: 34×22×59 Å